Protein AF-A0A660T515-F1 (afdb_monomer)

Foldseek 3Di:
DVVVVVCVVVVHDDDCPDCVNPPDDPVVLCVQCVVFFDDKDFFAQFQQVVQLVVCVVVVWAWDWPADDDCCRRRDGDPRDMDTHGDPVCVVVSVVSCVVVVHDDDDTIDIGNDNDGDDYDGPDDDD

Sequence (126 aa):
SKRDLDALFRGESISDDSRFLEPTLRAEFISKTRPFLRVGMDISDGLYCDTNKLLDINKYGFNILKTISDDIGLSGEEYEMLIGFNSAHLEVIESTAEALNLPLTVFAKVAKNDDRFYCRSHHFEK

Nearest PDB structures (foldseek):
  3mcq-assembly1_A-2  TM=7.880E-01  e=1.778E-04  Methylobacillus flagellatus KT
  3viu-assembly1_A  TM=7.173E-01  e=2.172E-02  Thermus thermophilus HB8
  2v3c-assembly1_A  TM=2.775E-01  e=8.537E+00  Methanocaldococcus jannaschii
  7dvq-assembly1_Y  TM=2.026E-01  e=8.537E+00  Homo sapiens

Solvent-accessible surface area (backbone atoms only — not comparable to full-atom values): 7628 Å² total; per-residue (Å²): 63,52,71,54,54,56,33,50,76,71,71,45,89,68,64,81,82,33,53,88,75,51,66,71,76,65,56,69,58,50,67,73,42,49,93,58,48,77,47,73,47,72,26,53,58,3,52,25,44,53,49,41,52,57,24,60,78,68,73,32,15,52,44,82,71,42,91,69,55,64,78,60,30,59,37,22,47,66,60,45,79,48,72,40,62,58,78,92,45,46,68,62,52,52,54,51,29,56,77,67,74,44,95,80,82,84,36,64,43,84,35,98,47,83,53,71,60,86,58,72,84,74,69,78,83,127

Secondary structure (DSSP, 8-state):
-HHHHHHHHTTPPPPTT-TTTS----HHHHHHHGGGEEEEEE-SS-HHHHHHHHHHHHT-EEEESSPPPHHHHT-----PEEEEE-GGGHHHHHHHHHHTT------EEEESS---------SPP-

Structure (mmCIF, N/CA/C/O backbone):
data_AF-A0A660T515-F1
#
_entry.id   AF-A0A660T515-F1
#
loop_
_atom_site.group_PDB
_atom_site.id
_atom_site.type_symbol
_atom_site.label_atom_id
_atom_site.label_alt_id
_atom_site.label_comp_id
_atom_site.label_asym_id
_atom_site.label_entity_id
_atom_site.label_seq_id
_atom_site.pdbx_PDB_ins_code
_atom_site.Cartn_x
_atom_site.Cartn_y
_atom_site.Cartn_z
_atom_site.occupancy
_atom_site.B_iso_or_equiv
_atom_site.auth_seq_id
_atom_site.auth_comp_id
_atom_site.auth_asym_id
_atom_site.auth_atom_id
_atom_site.pdbx_PDB_model_num
ATOM 1 N N . SER A 1 1 ? -4.564 4.406 13.852 1.00 68.25 1 SER A N 1
ATOM 2 C CA . SER A 1 1 ? -3.344 5.110 13.404 1.00 68.25 1 SER A CA 1
ATOM 3 C C . SER A 1 1 ? -2.506 5.501 14.601 1.00 68.25 1 SER A C 1
ATOM 5 O O . SER A 1 1 ? -3.072 5.714 15.669 1.00 68.25 1 SER A O 1
ATOM 7 N N . LYS A 1 2 ? -1.204 5.724 14.401 1.00 73.12 2 LYS A N 1
ATOM 8 C CA . LYS A 1 2 ? -0.240 6.143 15.438 1.00 73.12 2 LYS A CA 1
ATOM 9 C C . LYS A 1 2 ? -0.749 7.195 16.434 1.00 73.12 2 LYS A C 1
ATOM 11 O O . LYS A 1 2 ? -0.518 7.089 17.629 1.00 73.12 2 LYS A O 1
ATOM 16 N N . ARG A 1 3 ? -1.515 8.183 15.962 1.00 76.88 3 ARG A N 1
ATOM 17 C CA . ARG A 1 3 ? -2.148 9.201 16.820 1.00 76.88 3 ARG A CA 1
ATOM 18 C C . ARG A 1 3 ? -3.043 8.613 17.921 1.00 76.88 3 ARG A C 1
ATOM 20 O O . ARG A 1 3 ? -3.001 9.090 19.052 1.00 76.88 3 ARG A O 1
ATOM 27 N N . ASP A 1 4 ? -3.864 7.625 17.580 1.00 75.88 4 ASP A N 1
ATOM 28 C CA . ASP A 1 4 ? -4.787 6.996 18.524 1.00 75.88 4 ASP A CA 1
ATOM 29 C C . ASP A 1 4 ? -4.019 6.054 19.469 1.00 75.88 4 ASP A C 1
ATOM 31 O O . ASP A 1 4 ? -4.350 5.989 20.649 1.00 75.88 4 ASP A O 1
ATOM 35 N N . LEU A 1 5 ? -2.938 5.408 19.005 1.00 74.50 5 LEU A N 1
ATOM 36 C CA . LEU A 1 5 ? -2.020 4.670 19.884 1.00 74.50 5 LEU A CA 1
ATOM 37 C C . LEU A 1 5 ? -1.371 5.603 20.914 1.00 74.50 5 LEU A C 1
ATOM 39 O O . LEU A 1 5 ? -1.375 5.314 22.109 1.00 74.50 5 LEU A O 1
ATOM 43 N N . ASP A 1 6 ? -0.850 6.746 20.467 1.00 79.62 6 ASP A N 1
ATOM 44 C CA . ASP A 1 6 ? -0.236 7.729 21.357 1.00 79.62 6 ASP A CA 1
ATOM 45 C C . ASP A 1 6 ? -1.257 8.265 22.381 1.00 79.62 6 ASP A C 1
ATOM 47 O O . ASP A 1 6 ? -0.896 8.530 23.527 1.00 79.62 6 ASP A O 1
ATOM 51 N N . ALA A 1 7 ? -2.530 8.416 21.993 1.00 81.06 7 ALA A N 1
ATOM 52 C CA . ALA A 1 7 ? -3.622 8.781 22.901 1.00 81.06 7 ALA A CA 1
ATOM 53 C C . ALA A 1 7 ? -3.894 7.686 23.947 1.00 81.06 7 ALA A C 1
ATOM 55 O O . ALA A 1 7 ? -3.953 7.986 25.141 1.00 81.06 7 ALA A O 1
ATOM 56 N N . LEU A 1 8 ? -3.949 6.415 23.531 1.00 80.62 8 LEU A N 1
ATOM 57 C CA . LEU A 1 8 ? -4.067 5.277 24.447 1.00 80.62 8 LEU A CA 1
ATOM 58 C C . LEU A 1 8 ? -2.907 5.226 25.451 1.00 80.62 8 LEU A C 1
ATOM 60 O O . LEU A 1 8 ? -3.143 5.029 26.643 1.00 80.62 8 LEU A O 1
ATOM 64 N N . PHE A 1 9 ? -1.665 5.468 25.016 1.00 82.19 9 PHE A N 1
ATOM 65 C CA . PHE A 1 9 ? -0.514 5.526 25.927 1.00 82.19 9 PHE A CA 1
ATOM 66 C C . PHE A 1 9 ? -0.594 6.676 26.938 1.00 82.19 9 PHE A C 1
ATOM 68 O O . PHE A 1 9 ? -0.064 6.551 28.043 1.00 82.19 9 PHE A O 1
ATOM 75 N N . ARG A 1 10 ? -1.275 7.777 26.597 1.00 87.31 10 ARG A N 1
ATOM 76 C CA . ARG A 1 10 ? -1.567 8.882 27.526 1.00 87.31 10 ARG A CA 1
ATOM 77 C C . ARG A 1 10 ? -2.769 8.610 28.441 1.00 87.31 10 ARG A C 1
ATOM 79 O O . ARG A 1 10 ? -3.051 9.431 29.310 1.00 87.31 10 ARG A O 1
ATOM 86 N N . GLY A 1 11 ? -3.457 7.476 28.279 1.00 82.50 11 GLY A N 1
ATOM 87 C CA . GLY A 1 11 ? -4.687 7.151 29.008 1.00 82.50 11 GLY A CA 1
ATOM 88 C C . GLY A 1 11 ? -5.903 7.960 28.547 1.00 82.50 11 GLY A C 1
ATOM 89 O O . GLY A 1 11 ? -6.879 8.074 29.286 1.00 82.50 11 GLY A O 1
ATOM 90 N N . GLU A 1 12 ? -5.839 8.552 27.353 1.00 87.31 12 GLU A N 1
ATOM 91 C CA . GLU A 1 12 ? -6.939 9.301 26.749 1.00 87.31 12 GLU A CA 1
ATOM 92 C C . GLU A 1 12 ? -7.951 8.344 26.102 1.00 87.31 12 GLU A C 1
ATOM 94 O O . GLU A 1 1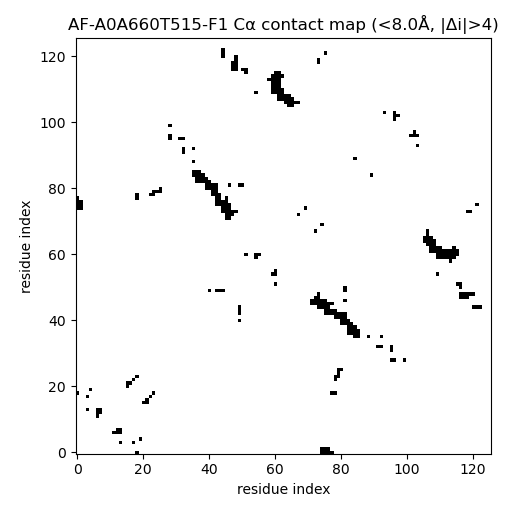2 ? -7.611 7.240 25.670 1.00 87.31 12 GLU A O 1
ATOM 99 N N . SER A 1 13 ? -9.212 8.772 26.007 1.00 81.44 13 SER A N 1
ATOM 100 C CA . SER A 1 13 ? -10.229 8.027 25.266 1.00 81.44 13 SER A CA 1
ATOM 101 C C . SER A 1 13 ? -10.043 8.221 23.764 1.00 81.44 13 SER A C 1
ATOM 103 O O . SER A 1 13 ? -9.947 9.353 23.287 1.00 81.44 13 SER A O 1
ATOM 105 N N . ILE A 1 14 ? -10.059 7.120 23.024 1.00 82.56 14 ILE A N 1
ATOM 106 C CA . ILE A 1 14 ? -10.121 7.117 21.562 1.00 82.56 14 ILE A CA 1
ATOM 107 C C . ILE A 1 14 ? -11.569 6.941 21.109 1.00 82.56 14 ILE A C 1
ATOM 109 O O . ILE A 1 14 ? -12.428 6.551 21.895 1.00 82.56 14 ILE A O 1
ATOM 113 N N . SER A 1 15 ? -11.838 7.264 19.848 1.00 78.44 15 SER A N 1
ATOM 114 C CA . SER A 1 15 ? -13.165 7.068 19.268 1.00 78.44 15 SER A CA 1
ATOM 115 C C . SER A 1 15 ? -13.522 5.581 19.212 1.00 78.44 15 SER A C 1
ATOM 117 O O . SER A 1 15 ? -12.642 4.758 18.959 1.00 78.44 15 SER A O 1
ATOM 119 N N . ASP A 1 16 ? -14.798 5.243 19.411 1.00 74.75 16 ASP A N 1
ATOM 120 C CA . ASP A 1 16 ? -15.280 3.852 19.413 1.00 74.75 16 ASP A CA 1
ATOM 121 C C . ASP A 1 16 ? -15.089 3.162 18.049 1.00 74.75 16 ASP A C 1
ATOM 123 O O . ASP A 1 16 ? -14.907 1.950 17.985 1.00 74.75 16 ASP A O 1
ATOM 127 N N . ASP A 1 17 ? -15.064 3.938 16.960 1.00 68.88 17 ASP A N 1
ATOM 128 C CA . ASP A 1 17 ? -14.774 3.486 15.591 1.00 68.88 17 ASP A CA 1
ATOM 129 C C . ASP A 1 17 ? -13.268 3.424 15.274 1.00 68.88 17 ASP A C 1
ATOM 131 O O . ASP A 1 17 ? -12.865 3.220 14.123 1.00 68.88 17 ASP A O 1
ATOM 135 N N . SER A 1 18 ? -12.404 3.623 16.274 1.00 72.81 18 SER A N 1
ATOM 136 C CA . SER A 1 18 ? -10.965 3.530 16.071 1.00 72.81 18 SER A CA 1
ATOM 137 C C . SER A 1 18 ? -10.577 2.118 15.640 1.00 72.81 18 SER A C 1
ATOM 139 O O . SER A 1 18 ? -11.030 1.114 16.189 1.00 72.81 18 SER A O 1
ATOM 141 N N . ARG A 1 19 ? -9.636 2.036 14.696 1.00 71.75 19 ARG A N 1
ATOM 142 C CA . ARG A 1 19 ? -9.141 0.770 14.122 1.00 71.75 19 ARG A CA 1
ATOM 143 C C . ARG A 1 19 ? -8.483 -0.153 15.157 1.00 71.75 19 ARG A C 1
ATOM 145 O O . ARG A 1 19 ? -8.288 -1.329 14.872 1.00 71.75 19 ARG A O 1
ATOM 152 N N . PHE A 1 20 ? -8.130 0.375 16.334 1.00 70.06 20 PHE A N 1
ATOM 153 C CA . PHE A 1 20 ? -7.638 -0.415 17.469 1.00 70.06 20 PHE A CA 1
ATOM 154 C C . PHE A 1 20 ? -8.744 -1.155 18.220 1.00 70.06 20 PHE A C 1
ATOM 156 O O . PHE A 1 20 ? -8.467 -2.179 18.839 1.00 70.06 20 PHE A O 1
ATOM 163 N N . LEU A 1 21 ? -9.971 -0.634 18.185 1.00 68.69 21 LEU A N 1
ATOM 164 C CA . LEU A 1 21 ? -11.140 -1.261 18.793 1.00 68.69 21 LEU A CA 1
ATOM 165 C C . LEU A 1 21 ? -11.827 -2.189 17.789 1.00 68.69 21 LEU A C 1
ATOM 167 O O . LEU A 1 21 ? -12.145 -3.326 18.134 1.00 68.69 21 LEU A O 1
ATOM 171 N N . GLU A 1 22 ? -11.976 -1.744 16.537 1.00 69.56 22 GLU A N 1
ATOM 172 C CA . GLU A 1 22 ? -12.601 -2.533 15.475 1.00 69.56 22 GLU A CA 1
ATOM 173 C C . GLU A 1 22 ? -11.751 -2.520 14.184 1.00 69.56 22 GL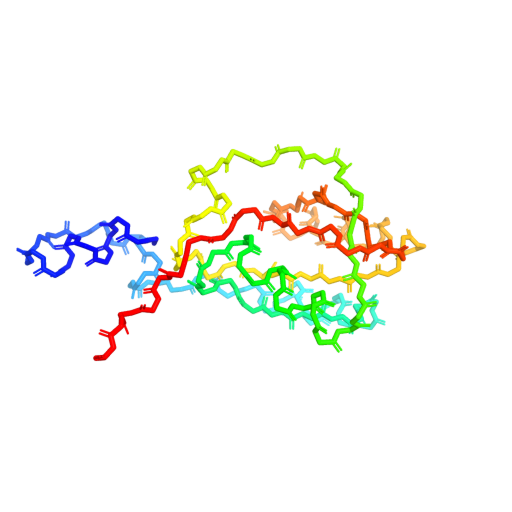U A C 1
ATOM 175 O O . GLU A 1 22 ? -11.874 -1.625 13.339 1.00 69.56 22 GLU A O 1
ATOM 180 N N . PRO A 1 23 ? -10.841 -3.499 13.999 1.00 68.25 23 PRO A N 1
ATOM 181 C CA . PRO A 1 23 ? -10.014 -3.563 12.800 1.00 68.25 23 PRO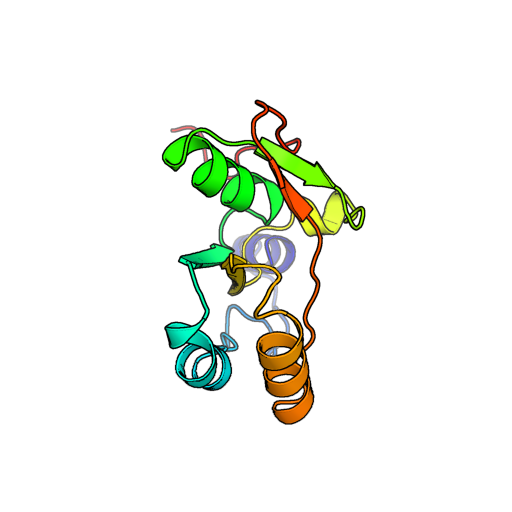 A CA 1
ATOM 182 C C . PRO A 1 23 ? -10.868 -3.900 11.572 1.00 68.25 23 PRO A C 1
ATOM 184 O O . PRO A 1 23 ? -11.543 -4.929 11.512 1.00 68.25 23 PRO A O 1
ATOM 187 N N . THR A 1 24 ? -10.807 -3.054 10.542 1.00 71.88 24 THR A N 1
ATOM 188 C CA . THR A 1 24 ? -11.540 -3.283 9.288 1.00 71.88 24 THR A CA 1
ATOM 189 C C . THR A 1 24 ? -10.775 -4.250 8.384 1.00 71.88 24 THR A C 1
ATOM 191 O O . THR A 1 24 ? -9.866 -3.863 7.653 1.00 71.88 24 THR A O 1
ATOM 194 N N . LEU A 1 25 ? -11.157 -5.528 8.394 1.00 74.19 25 LEU A N 1
ATOM 195 C CA . LEU A 1 25 ? -10.529 -6.548 7.551 1.00 74.19 25 LEU A CA 1
ATOM 196 C C . LEU A 1 25 ? -11.045 -6.482 6.106 1.00 74.19 25 LEU A C 1
ATOM 198 O O . LEU A 1 25 ? -12.225 -6.696 5.836 1.00 74.19 25 LEU A O 1
ATOM 202 N N . ARG A 1 26 ? -10.144 -6.306 5.132 1.00 86.75 26 ARG A N 1
ATOM 203 C CA . ARG A 1 26 ? -10.464 -6.340 3.686 1.00 86.75 26 ARG A CA 1
ATOM 204 C C . ARG A 1 26 ? -10.565 -7.773 3.125 1.00 86.75 26 ARG A C 1
ATOM 206 O O . ARG A 1 26 ? -10.191 -8.033 1.981 1.00 86.75 26 ARG A O 1
ATOM 213 N N . ALA A 1 27 ? -11.047 -8.725 3.927 1.00 88.56 27 ALA A N 1
ATOM 214 C CA . ALA A 1 27 ? -10.959 -10.162 3.646 1.00 88.56 27 ALA A CA 1
ATOM 215 C C . ALA A 1 27 ? -11.675 -10.582 2.351 1.00 88.56 27 ALA A C 1
ATOM 217 O O . ALA A 1 27 ? -11.134 -11.373 1.578 1.00 88.56 27 ALA A O 1
ATOM 218 N N . GLU A 1 28 ? -12.863 -10.033 2.083 1.00 92.75 28 GLU A N 1
ATOM 219 C CA . GLU A 1 28 ? -13.622 -10.355 0.869 1.00 92.75 28 GLU A CA 1
ATOM 220 C C . GLU A 1 28 ? -12.890 -9.898 -0.400 1.00 92.75 28 GLU A C 1
ATOM 222 O O . GLU A 1 28 ? -12.767 -10.662 -1.360 1.00 92.75 28 GLU A O 1
ATOM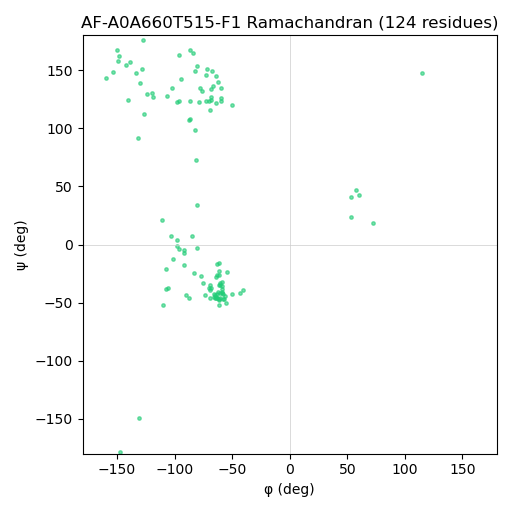 227 N N . PHE A 1 29 ? -12.338 -8.682 -0.378 1.00 94.25 29 PHE A N 1
ATOM 228 C CA . PHE A 1 29 ? -11.543 -8.148 -1.480 1.00 94.25 29 PHE A CA 1
ATOM 229 C C . PHE A 1 29 ? -10.303 -8.999 -1.740 1.00 94.25 29 PHE A C 1
ATOM 231 O O . PHE A 1 29 ? -10.048 -9.383 -2.882 1.00 94.25 29 PHE A O 1
ATOM 238 N N . ILE A 1 30 ? -9.562 -9.356 -0.686 1.00 93.12 30 ILE A N 1
ATOM 239 C CA . ILE A 1 30 ? -8.374 -10.206 -0.814 1.00 93.12 30 ILE A CA 1
ATOM 240 C C . ILE A 1 30 ? -8.753 -11.587 -1.347 1.00 93.12 30 ILE A C 1
ATOM 242 O O . ILE A 1 30 ? -8.089 -12.085 -2.249 1.00 93.12 30 ILE A O 1
ATOM 246 N N . SER A 1 31 ? -9.841 -12.189 -0.863 1.00 94.19 31 SER A N 1
ATOM 247 C CA . SER A 1 31 ? -10.317 -13.488 -1.350 1.00 94.19 31 SER A CA 1
ATOM 248 C C . SER A 1 31 ? -10.610 -13.467 -2.856 1.00 94.19 31 SER A C 1
ATOM 250 O O . SER A 1 31 ? -10.123 -14.327 -3.593 1.00 94.19 31 SER A O 1
ATOM 252 N N . LYS A 1 32 ? -11.332 -12.442 -3.333 1.00 95.75 32 LYS A N 1
ATOM 253 C CA . LYS A 1 32 ? -11.700 -12.283 -4.751 1.00 95.75 32 LYS A CA 1
ATOM 254 C C . LYS A 1 32 ? -10.507 -11.948 -5.648 1.00 95.75 32 LYS A C 1
ATOM 256 O O . LYS A 1 32 ? -10.430 -12.442 -6.770 1.00 95.75 32 LYS A O 1
ATOM 261 N N . THR A 1 33 ? -9.569 -11.131 -5.167 1.00 96.00 33 THR A N 1
ATOM 262 C CA . THR A 1 33 ? -8.440 -10.648 -5.980 1.00 96.00 33 THR A CA 1
ATOM 263 C C . THR A 1 33 ? -7.194 -11.523 -5.902 1.00 96.00 33 THR A C 1
ATOM 265 O O . THR A 1 33 ? -6.356 -11.442 -6.799 1.00 96.00 33 THR A O 1
ATOM 268 N N . ARG A 1 34 ? -7.071 -12.402 -4.897 1.00 95.38 34 ARG A N 1
ATOM 269 C CA . ARG A 1 34 ? -5.902 -13.270 -4.655 1.00 95.38 34 ARG A CA 1
ATOM 270 C C . ARG A 1 34 ? -5.318 -13.936 -5.913 1.00 95.38 34 ARG A C 1
ATOM 272 O O . ARG A 1 34 ? -4.092 -13.940 -6.012 1.00 95.38 34 ARG A O 1
ATOM 279 N N . PRO A 1 35 ? -6.101 -14.467 -6.876 1.00 96.69 35 PRO A N 1
ATOM 280 C CA . PRO A 1 35 ? -5.543 -15.064 -8.096 1.00 96.69 35 PRO A CA 1
ATOM 281 C C . PRO A 1 35 ? -4.729 -14.096 -8.975 1.00 96.69 35 PRO A C 1
ATOM 283 O O . PRO A 1 35 ? -3.893 -14.537 -9.762 1.00 96.69 35 PRO A O 1
ATOM 286 N N . PHE A 1 36 ? -4.964 -12.789 -8.845 1.00 96.75 36 PHE A N 1
ATOM 287 C CA . PHE A 1 36 ? -4.351 -11.729 -9.651 1.00 96.75 36 PHE A CA 1
ATOM 288 C C . PHE A 1 36 ? -3.200 -11.010 -8.933 1.00 96.75 36 PHE A C 1
ATOM 290 O O . PHE A 1 36 ? -2.436 -10.270 -9.563 1.00 96.75 36 PHE A O 1
ATOM 297 N N . LEU A 1 37 ? -3.056 -11.228 -7.623 1.00 95.56 37 LEU A N 1
ATOM 298 C CA . LEU A 1 37 ? -2.011 -10.614 -6.810 1.00 95.56 37 LEU A CA 1
ATOM 299 C C . LEU A 1 37 ? -0.689 -11.386 -6.928 1.00 95.56 37 LEU A C 1
ATOM 301 O O . LEU A 1 37 ? -0.645 -12.599 -7.134 1.00 95.56 37 LEU A O 1
ATOM 305 N N . ARG A 1 38 ? 0.420 -10.659 -6.792 1.00 94.62 38 ARG A N 1
ATOM 306 C CA . ARG A 1 38 ? 1.788 -11.198 -6.735 1.00 94.62 38 ARG A CA 1
ATOM 307 C C . ARG A 1 38 ? 2.373 -11.117 -5.337 1.00 94.62 38 ARG A C 1
ATOM 309 O O . ARG A 1 38 ? 3.079 -12.028 -4.925 1.00 94.62 38 ARG A O 1
ATOM 316 N N . VAL A 1 39 ? 2.078 -10.031 -4.635 1.00 93.19 39 VAL A N 1
ATOM 317 C CA . VAL A 1 39 ? 2.525 -9.772 -3.267 1.00 93.19 39 VAL A CA 1
ATOM 318 C C . VAL A 1 39 ? 1.403 -9.083 -2.500 1.00 93.19 39 VAL A C 1
ATOM 320 O O . VAL A 1 39 ? 0.555 -8.418 -3.101 1.00 93.19 39 VAL A O 1
ATOM 323 N N . GLY A 1 40 ? 1.404 -9.246 -1.184 1.00 91.88 40 GLY A N 1
ATOM 324 C CA . GLY A 1 40 ? 0.480 -8.569 -0.288 1.00 91.88 40 GLY A CA 1
ATOM 325 C C . GLY A 1 40 ? 1.026 -8.553 1.135 1.00 91.88 40 GLY A C 1
ATOM 326 O O . GLY A 1 40 ? 1.669 -9.519 1.542 1.00 91.88 40 GLY A O 1
ATOM 327 N N . MET A 1 41 ? 0.791 -7.461 1.855 1.00 90.38 41 MET A N 1
ATOM 328 C CA . MET A 1 41 ? 1.192 -7.269 3.249 1.00 90.38 41 MET A CA 1
ATOM 329 C C . MET A 1 41 ? 0.242 -6.274 3.922 1.00 90.38 41 MET A C 1
ATOM 331 O O . MET A 1 41 ? -0.293 -5.388 3.254 1.00 90.38 41 MET A O 1
ATOM 335 N N . ASP A 1 42 ? 0.010 -6.421 5.219 1.00 87.88 42 ASP A N 1
ATOM 336 C CA . ASP A 1 42 ? -0.663 -5.405 6.024 1.00 87.88 42 ASP A CA 1
ATOM 337 C C . ASP A 1 42 ? 0.259 -4.198 6.265 1.00 87.88 42 ASP A C 1
ATOM 339 O O . ASP A 1 42 ? 1.478 -4.339 6.354 1.00 87.88 42 ASP A O 1
ATOM 343 N N . ILE A 1 43 ? -0.321 -2.997 6.320 1.00 86.62 43 ILE A N 1
ATOM 344 C CA . ILE A 1 43 ? 0.418 -1.763 6.609 1.00 86.62 43 ILE A CA 1
ATOM 345 C C . ILE A 1 43 ? 0.480 -1.574 8.128 1.00 86.62 43 ILE A C 1
ATOM 347 O O . ILE A 1 43 ? -0.520 -1.203 8.756 1.00 86.62 43 ILE A O 1
ATOM 351 N N . SER A 1 44 ? 1.666 -1.794 8.701 1.00 82.56 44 SER A N 1
ATOM 352 C CA . SER A 1 44 ? 1.931 -1.693 10.141 1.00 82.56 44 SER A CA 1
ATOM 353 C C . SER A 1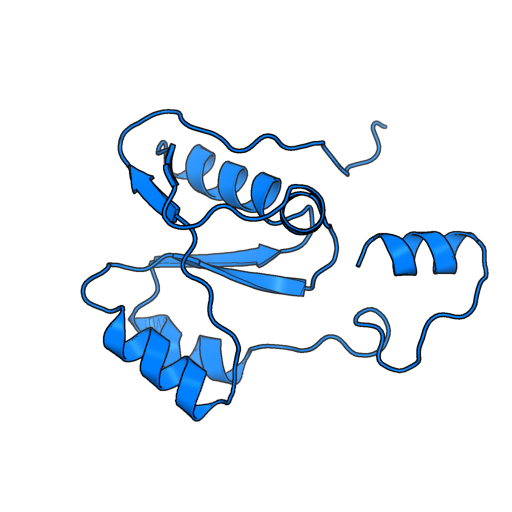 44 ? 2.813 -0.491 10.474 1.00 82.56 44 SER A C 1
ATOM 355 O O . SER A 1 44 ? 2.437 0.346 11.294 1.00 82.56 44 SER A O 1
ATOM 357 N N . ASP A 1 45 ? 3.954 -0.357 9.794 1.00 80.62 45 ASP A N 1
ATOM 358 C CA . ASP A 1 45 ? 4.997 0.628 10.121 1.00 80.62 45 ASP A CA 1
ATOM 359 C C . ASP A 1 45 ? 4.873 1.904 9.281 1.00 80.62 45 ASP A C 1
ATOM 361 O O . ASP A 1 45 ? 5.634 2.859 9.457 1.00 80.62 45 ASP A O 1
ATOM 365 N N . GLY A 1 46 ? 3.916 1.893 8.358 1.00 87.31 46 GLY A N 1
ATOM 366 C CA . GLY A 1 46 ? 3.601 2.956 7.423 1.00 87.31 46 GLY A CA 1
ATOM 367 C C . GLY A 1 46 ? 3.857 2.543 5.985 1.00 87.31 46 GLY A C 1
ATOM 368 O O . GLY A 1 46 ? 4.769 1.767 5.683 1.00 87.31 46 GLY A O 1
ATOM 369 N N . LEU A 1 47 ? 3.039 3.090 5.083 1.00 90.19 47 LEU A N 1
ATOM 370 C CA . LEU A 1 47 ? 3.004 2.721 3.667 1.00 90.19 47 LEU A CA 1
ATOM 371 C C . LEU A 1 47 ? 4.400 2.734 3.028 1.00 90.19 47 LEU A C 1
ATOM 373 O O . LEU A 1 47 ? 4.752 1.819 2.285 1.00 90.19 47 LEU A O 1
ATOM 377 N N . TYR A 1 48 ? 5.210 3.749 3.326 1.00 91.94 48 TYR A N 1
ATOM 378 C CA . TYR A 1 48 ? 6.549 3.910 2.757 1.00 91.94 48 TYR A CA 1
ATOM 379 C C . TYR A 1 48 ? 7.541 2.863 3.254 1.00 91.94 48 TYR A C 1
ATOM 381 O O . TYR A 1 48 ? 8.249 2.252 2.451 1.00 91.94 48 TYR A O 1
ATOM 389 N N . CYS A 1 49 ? 7.567 2.619 4.561 1.00 90.62 49 CYS A N 1
ATOM 390 C CA . CYS A 1 49 ? 8.451 1.631 5.165 1.00 90.62 49 CYS A CA 1
ATOM 391 C C . CYS A 1 49 ? 8.111 0.218 4.681 1.00 90.62 49 CYS A C 1
ATOM 393 O O . CYS A 1 49 ? 8.993 -0.528 4.258 1.00 90.62 49 CYS A O 1
ATOM 395 N N . ASP A 1 50 ? 6.824 -0.118 4.665 1.00 91.69 50 ASP A N 1
ATOM 396 C CA . ASP A 1 50 ? 6.341 -1.432 4.251 1.00 91.69 50 ASP A CA 1
ATOM 397 C C . ASP A 1 50 ? 6.515 -1.671 2.746 1.00 91.69 50 ASP A C 1
ATOM 399 O O . ASP A 1 50 ? 6.904 -2.766 2.327 1.00 91.69 50 ASP A O 1
ATOM 403 N N . THR A 1 51 ? 6.363 -0.627 1.925 1.00 93.12 51 THR A N 1
ATOM 404 C CA . THR A 1 51 ? 6.706 -0.696 0.497 1.00 93.12 51 THR A CA 1
ATOM 405 C C . THR A 1 51 ? 8.198 -0.945 0.295 1.00 93.12 51 THR A C 1
ATOM 407 O O . THR A 1 51 ? 8.564 -1.831 -0.478 1.00 93.12 51 THR A O 1
ATOM 410 N N . ASN A 1 52 ? 9.067 -0.224 1.011 1.00 93.75 52 ASN A N 1
ATOM 411 C CA . ASN A 1 52 ? 10.515 -0.421 0.919 1.00 93.75 52 ASN A CA 1
ATOM 412 C C . ASN A 1 52 ? 10.919 -1.858 1.289 1.00 93.75 52 ASN A C 1
ATOM 414 O O . ASN A 1 52 ? 11.694 -2.462 0.554 1.00 93.75 52 ASN A O 1
ATOM 418 N N . LYS A 1 53 ? 10.327 -2.454 2.337 1.00 92.81 53 LYS A N 1
ATOM 419 C CA . LYS A 1 53 ? 10.571 -3.865 2.699 1.00 92.81 53 LYS A CA 1
ATOM 420 C C . LYS A 1 53 ? 10.257 -4.818 1.544 1.00 92.81 53 LYS A C 1
ATOM 422 O O . LYS A 1 53 ? 11.067 -5.689 1.226 1.00 92.81 53 LYS A O 1
ATOM 427 N N . LEU A 1 54 ? 9.099 -4.652 0.894 1.00 92.88 54 LEU A N 1
ATOM 428 C CA . LEU A 1 54 ? 8.731 -5.477 -0.263 1.00 92.88 54 LEU A CA 1
ATOM 429 C C . LEU A 1 54 ? 9.716 -5.285 -1.424 1.00 92.88 54 LEU A C 1
ATOM 431 O O . LEU A 1 54 ? 10.098 -6.260 -2.073 1.00 92.88 54 LEU A O 1
ATOM 435 N N . LEU A 1 55 ? 10.146 -4.052 -1.680 1.00 94.62 55 LEU A N 1
ATOM 436 C CA . LEU A 1 55 ? 11.112 -3.732 -2.730 1.00 94.62 55 LEU A CA 1
ATO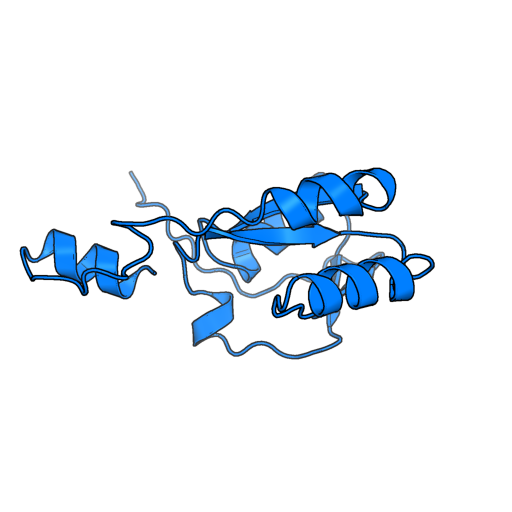M 437 C C . LEU A 1 55 ? 12.495 -4.335 -2.455 1.00 94.62 55 LEU A C 1
ATOM 439 O O . LEU A 1 55 ? 13.090 -4.924 -3.359 1.00 94.62 55 LEU A O 1
ATOM 443 N N . ASP A 1 56 ? 12.969 -4.264 -1.211 1.00 93.25 56 ASP A N 1
ATOM 444 C CA . ASP A 1 56 ? 14.261 -4.800 -0.779 1.00 93.25 56 ASP A CA 1
ATOM 445 C C . ASP A 1 56 ? 14.319 -6.323 -0.910 1.00 93.25 56 ASP A C 1
ATOM 447 O O . ASP A 1 56 ? 15.262 -6.859 -1.496 1.00 93.25 56 ASP A O 1
ATOM 451 N N . ILE A 1 57 ? 13.274 -7.025 -0.454 1.00 93.19 57 ILE A N 1
ATOM 452 C CA . ILE A 1 57 ? 13.172 -8.489 -0.574 1.00 93.19 57 ILE A CA 1
ATOM 453 C C . ILE A 1 57 ? 13.236 -8.921 -2.044 1.00 93.19 57 ILE A C 1
ATOM 455 O O . ILE A 1 57 ? 13.859 -9.932 -2.375 1.00 93.19 57 ILE A O 1
ATOM 459 N N . ASN A 1 58 ? 12.612 -8.148 -2.937 1.00 91.19 58 ASN A N 1
ATOM 460 C CA . ASN A 1 58 ? 12.529 -8.484 -4.355 1.00 91.19 58 ASN A CA 1
ATOM 461 C C . ASN A 1 58 ? 13.673 -7.897 -5.203 1.00 91.19 58 ASN A C 1
ATOM 463 O O . ASN A 1 58 ? 13.789 -8.269 -6.369 1.00 91.19 58 ASN A O 1
ATOM 467 N N . LYS A 1 59 ? 14.538 -7.041 -4.638 1.00 94.44 59 LYS A N 1
ATOM 468 C CA . LYS A 1 59 ? 15.628 -6.330 -5.338 1.00 94.44 59 LYS A CA 1
ATOM 469 C C . LYS A 1 59 ? 15.135 -5.464 -6.504 1.00 94.44 59 LYS A C 1
ATOM 471 O O . LYS A 1 59 ? 15.672 -5.516 -7.610 1.00 94.44 59 LYS A O 1
ATOM 476 N N . TYR A 1 60 ? 14.086 -4.693 -6.243 1.00 96.06 60 TYR A N 1
ATOM 477 C CA . TYR A 1 60 ? 13.547 -3.691 -7.164 1.00 96.06 60 TYR A CA 1
ATOM 478 C C . TYR A 1 60 ? 13.431 -2.339 -6.462 1.00 96.06 60 TYR A C 1
ATOM 480 O O . TYR A 1 60 ? 13.660 -2.233 -5.261 1.00 96.06 60 TYR A O 1
ATOM 488 N N . GLY A 1 61 ? 13.029 -1.319 -7.208 1.00 96.69 61 GLY A N 1
ATOM 489 C CA . GLY A 1 61 ? 12.528 -0.051 -6.701 1.00 96.69 61 GLY A CA 1
ATOM 490 C C . GLY A 1 61 ? 11.224 0.282 -7.416 1.00 96.69 61 GLY A C 1
ATOM 491 O O . GLY A 1 61 ? 10.467 -0.621 -7.799 1.00 96.69 61 GLY A O 1
ATOM 492 N N . PHE A 1 62 ? 10.921 1.562 -7.599 1.00 96.38 62 PHE A N 1
ATOM 493 C CA . PHE A 1 62 ? 9.657 1.979 -8.193 1.00 96.38 62 PHE A CA 1
ATOM 494 C C . PHE A 1 62 ? 9.766 3.269 -9.004 1.00 96.38 62 PHE A C 1
ATOM 496 O O . PHE A 1 62 ? 10.692 4.053 -8.847 1.00 96.38 62 PHE A O 1
ATOM 503 N N . ASN A 1 63 ? 8.759 3.489 -9.846 1.00 96.56 63 ASN A N 1
ATOM 504 C CA . ASN A 1 63 ? 8.410 4.782 -10.414 1.00 96.56 63 ASN A CA 1
ATOM 505 C C . ASN A 1 63 ? 7.129 5.263 -9.734 1.00 96.56 63 ASN A C 1
ATOM 507 O O . ASN A 1 63 ? 6.136 4.526 -9.687 1.00 96.56 63 ASN A O 1
ATOM 511 N N . ILE A 1 64 ? 7.139 6.488 -9.213 1.00 95.00 64 ILE A N 1
ATOM 512 C CA . ILE A 1 64 ? 5.954 7.073 -8.588 1.00 95.00 64 ILE A CA 1
ATOM 513 C C . ILE A 1 64 ? 4.884 7.350 -9.654 1.00 95.00 64 ILE A C 1
ATOM 515 O O . ILE A 1 64 ? 5.179 7.877 -10.726 1.00 95.00 64 ILE A O 1
ATOM 519 N N . LEU A 1 65 ? 3.641 6.965 -9.369 1.00 94.50 65 LEU A N 1
ATOM 520 C CA . LEU A 1 65 ? 2.472 7.271 -10.203 1.00 94.50 65 LEU A CA 1
ATOM 521 C C . LEU A 1 65 ? 1.613 8.357 -9.559 1.00 94.50 65 LEU A C 1
ATOM 523 O O . LEU A 1 65 ? 1.077 9.221 -10.248 1.00 94.50 65 LEU A O 1
ATOM 527 N N . LYS A 1 66 ? 1.499 8.316 -8.229 1.00 92.94 66 LYS A N 1
ATOM 528 C CA . LYS A 1 66 ? 0.757 9.286 -7.433 1.00 92.94 66 LYS A CA 1
ATOM 529 C C . LYS A 1 66 ? 1.531 9.583 -6.161 1.00 92.94 66 LYS A C 1
ATOM 531 O O . LYS A 1 66 ? 1.832 8.673 -5.393 1.00 92.94 66 LYS A O 1
ATOM 536 N N . THR A 1 67 ? 1.823 10.857 -5.936 1.00 89.62 67 THR A N 1
ATOM 537 C CA . THR A 1 67 ? 2.455 11.306 -4.697 1.00 89.62 67 THR A CA 1
ATOM 538 C C . THR A 1 67 ? 1.463 11.178 -3.548 1.00 89.62 67 THR A C 1
ATOM 540 O O . THR A 1 67 ? 0.363 11.730 -3.603 1.00 89.62 67 THR A O 1
ATOM 543 N N . ILE A 1 68 ? 1.860 10.442 -2.516 1.00 89.25 68 ILE A N 1
ATOM 544 C CA . ILE A 1 68 ? 1.164 10.377 -1.233 1.00 89.25 68 ILE A CA 1
ATOM 545 C C . ILE A 1 68 ? 1.828 11.411 -0.314 1.00 89.25 68 ILE A C 1
ATOM 547 O O . ILE A 1 68 ? 3.031 11.645 -0.418 1.00 89.25 68 ILE A O 1
ATOM 551 N N . SER A 1 69 ? 1.064 12.107 0.528 1.00 88.19 69 SER A N 1
ATOM 552 C CA . SER A 1 69 ? 1.672 13.039 1.484 1.00 88.19 69 SER A CA 1
ATOM 553 C C . SER A 1 69 ? 2.471 12.267 2.530 1.00 88.19 69 SER A C 1
ATOM 555 O O . SER A 1 69 ? 2.098 11.152 2.895 1.00 88.19 69 SER A O 1
ATOM 557 N N . ASP A 1 70 ? 3.541 12.865 3.049 1.00 85.06 70 ASP A N 1
ATOM 558 C CA . ASP A 1 70 ? 4.369 12.230 4.081 1.00 85.06 70 ASP A CA 1
ATOM 559 C C . ASP A 1 70 ? 3.562 11.893 5.341 1.00 85.06 70 ASP A C 1
ATOM 561 O O . ASP A 1 70 ? 3.808 10.859 5.955 1.00 85.06 70 ASP A O 1
ATOM 565 N N . ASP A 1 71 ? 2.546 12.696 5.676 1.00 82.56 71 ASP A N 1
ATOM 566 C CA . ASP A 1 71 ? 1.644 12.429 6.803 1.00 82.56 71 ASP A CA 1
ATOM 567 C C . ASP A 1 71 ? 0.915 11.086 6.672 1.00 82.56 71 ASP A C 1
ATOM 569 O O . ASP A 1 71 ? 0.702 10.415 7.674 1.00 82.56 71 ASP A O 1
ATOM 573 N N . ILE A 1 72 ? 0.552 10.685 5.448 1.00 82.88 72 ILE A N 1
ATOM 574 C CA . ILE A 1 72 ? -0.099 9.398 5.164 1.00 82.88 72 ILE A CA 1
ATOM 575 C C . ILE A 1 72 ? 0.965 8.317 4.945 1.00 82.88 72 ILE A C 1
ATOM 577 O O . ILE A 1 72 ? 0.886 7.233 5.510 1.00 82.88 72 ILE A O 1
ATOM 581 N N . GLY A 1 73 ? 2.001 8.614 4.157 1.00 82.25 73 GLY A N 1
ATOM 582 C CA . GLY A 1 73 ? 3.060 7.663 3.816 1.00 82.25 73 GLY A CA 1
ATOM 583 C C . GLY A 1 73 ? 3.844 7.146 5.027 1.00 82.25 73 GLY A C 1
ATOM 584 O O . GLY A 1 73 ? 4.257 5.984 5.047 1.00 82.25 73 GLY A O 1
ATOM 585 N N . LEU A 1 74 ? 4.018 7.997 6.043 1.00 83.88 74 LEU A N 1
ATOM 586 C CA . LEU A 1 74 ? 4.680 7.689 7.312 1.00 83.88 74 LEU A CA 1
ATOM 587 C C . LEU A 1 74 ? 3.689 7.343 8.439 1.00 83.88 74 LEU A C 1
ATOM 589 O O . LEU A 1 74 ? 4.124 7.066 9.554 1.00 83.88 74 LEU A O 1
ATOM 593 N N . SER A 1 75 ? 2.375 7.373 8.198 1.00 78.19 75 SER A N 1
ATOM 594 C CA . SER A 1 75 ? 1.373 6.984 9.198 1.00 78.19 75 SER A CA 1
ATOM 595 C C . SER A 1 75 ? 1.440 5.477 9.435 1.00 78.19 75 SER A C 1
ATOM 597 O O . SER A 1 75 ? 1.188 4.695 8.525 1.00 78.19 75 SER A O 1
ATOM 599 N N . GLY A 1 76 ? 1.804 5.065 10.649 1.00 68.62 76 GLY A N 1
ATOM 600 C CA . GLY A 1 76 ? 1.733 3.669 11.083 1.00 68.62 76 GLY A CA 1
ATOM 601 C C . GLY A 1 76 ? 0.339 3.281 11.586 1.00 68.62 76 GLY A C 1
ATOM 602 O O . GLY A 1 76 ? -0.487 4.138 11.927 1.00 68.62 76 GLY A O 1
ATOM 603 N N . GLU A 1 77 ? 0.109 1.971 11.693 1.00 63.41 77 GLU A N 1
ATOM 604 C CA . GLU A 1 77 ? -1.098 1.372 12.284 1.00 63.41 77 GLU A CA 1
ATOM 605 C C . GLU A 1 77 ? -2.381 1.778 11.552 1.00 63.41 77 GLU A C 1
ATOM 607 O O . GLU A 1 77 ? -3.410 2.140 12.144 1.00 63.41 77 GLU A O 1
ATOM 612 N N . GLU A 1 78 ? -2.288 1.776 10.224 1.00 65.31 78 GLU A N 1
ATOM 613 C CA . GLU A 1 78 ? -3.429 2.011 9.351 1.00 65.31 78 GLU A CA 1
ATOM 614 C C . GLU A 1 78 ? -4.244 0.731 9.133 1.00 65.31 78 GLU A C 1
ATOM 616 O O . GLU A 1 78 ? -5.446 0.842 8.891 1.00 65.31 78 GLU A O 1
ATOM 621 N N . TYR A 1 79 ? -3.626 -0.453 9.282 1.00 65.31 79 TYR A N 1
ATOM 622 C CA . TYR A 1 79 ? -4.240 -1.782 9.109 1.00 65.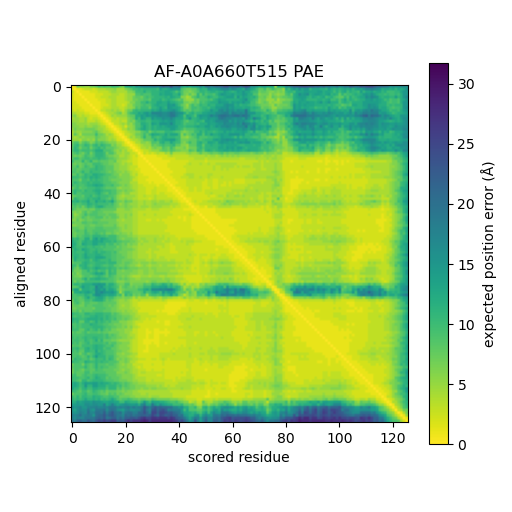31 79 TYR A CA 1
ATOM 623 C C . TYR A 1 79 ? -4.957 -1.967 7.758 1.00 65.31 79 TYR A C 1
ATOM 625 O O . TYR A 1 79 ? -5.844 -2.806 7.611 1.00 65.31 79 TYR A O 1
ATOM 633 N N . GLU A 1 80 ? -4.559 -1.183 6.756 1.00 81.75 80 GLU A N 1
ATOM 634 C CA . GLU A 1 80 ? -4.962 -1.362 5.364 1.00 81.75 80 GLU A CA 1
ATOM 635 C C . GLU A 1 80 ? -4.024 -2.356 4.662 1.00 81.75 80 GLU A C 1
ATOM 637 O O . GLU A 1 80 ? -2.961 -2.717 5.172 1.00 81.75 80 GLU A O 1
ATOM 642 N N . MET A 1 81 ? -4.417 -2.809 3.471 1.00 88.81 81 MET A N 1
ATOM 643 C CA . MET A 1 81 ? -3.662 -3.803 2.705 1.00 88.81 81 MET A CA 1
ATOM 644 C C . MET A 1 81 ? -2.791 -3.144 1.633 1.00 88.81 81 MET A C 1
ATOM 646 O O . MET A 1 81 ? -3.301 -2.503 0.713 1.00 88.81 81 MET A O 1
ATOM 650 N N . LEU A 1 82 ? -1.482 -3.386 1.684 1.00 92.75 82 LEU A N 1
ATOM 651 C CA . LEU A 1 82 ? -0.560 -3.125 0.583 1.00 92.75 82 LEU A CA 1
ATOM 652 C C . LEU A 1 82 ? -0.537 -4.340 -0.346 1.00 92.75 82 LEU A C 1
ATOM 654 O O . LEU A 1 82 ? -0.230 -5.450 0.083 1.00 92.75 82 LEU A O 1
ATOM 658 N N . ILE A 1 83 ? -0.835 -4.142 -1.629 1.00 94.94 83 ILE A N 1
ATOM 659 C CA . ILE A 1 83 ? -0.857 -5.212 -2.634 1.00 94.94 83 ILE A CA 1
ATOM 660 C C . ILE A 1 83 ? -0.022 -4.850 -3.860 1.00 94.94 83 ILE A C 1
ATOM 662 O O . ILE A 1 83 ? 0.101 -3.686 -4.232 1.00 94.94 83 ILE A O 1
ATOM 666 N N . GLY A 1 84 ? 0.521 -5.869 -4.525 1.00 95.56 84 GLY A N 1
ATOM 667 C CA . GLY A 1 84 ? 1.205 -5.728 -5.808 1.00 95.56 84 GLY A CA 1
ATOM 668 C C . GLY A 1 84 ? 0.682 -6.737 -6.821 1.00 95.56 84 GLY A C 1
ATOM 669 O O . GLY A 1 84 ? 0.449 -7.901 -6.492 1.00 95.56 84 GLY A O 1
ATOM 670 N N . PHE A 1 85 ? 0.503 -6.298 -8.063 1.00 96.62 85 PHE A N 1
ATOM 671 C CA . PHE A 1 85 ? -0.104 -7.081 -9.139 1.00 96.62 85 PHE A CA 1
ATOM 672 C C . PHE A 1 85 ? 0.466 -6.684 -10.508 1.00 96.62 85 PHE A C 1
ATOM 674 O O . PHE A 1 85 ? 1.161 -5.678 -10.649 1.00 96.62 85 PHE A O 1
ATOM 681 N N . ASN A 1 86 ? 0.198 -7.497 -11.533 1.00 96.38 86 ASN A N 1
ATOM 682 C CA . ASN A 1 86 ? 0.561 -7.161 -12.912 1.00 96.38 86 ASN A CA 1
ATOM 683 C C . ASN A 1 86 ? -0.442 -6.148 -13.483 1.00 96.38 86 ASN A C 1
ATOM 685 O O . ASN A 1 86 ? -1.642 -6.371 -13.364 1.00 96.38 86 ASN A O 1
ATOM 689 N N . SER A 1 87 ? 0.021 -5.095 -14.165 1.00 95.12 87 SER A N 1
ATOM 690 C CA . SER A 1 87 ? -0.844 -4.063 -14.763 1.00 95.12 87 SER A CA 1
ATOM 691 C C . SER A 1 87 ? -1.926 -4.606 -15.705 1.00 95.12 87 SER A C 1
ATOM 693 O O . SER A 1 87 ? -2.950 -3.958 -15.873 1.00 95.12 87 SER A O 1
ATOM 695 N N . ALA A 1 88 ? -1.743 -5.797 -16.284 1.00 97.19 88 ALA A N 1
ATOM 696 C CA . ALA A 1 88 ? -2.773 -6.477 -17.074 1.00 97.19 88 ALA A CA 1
ATOM 697 C C . ALA A 1 88 ? -4.034 -6.865 -16.268 1.00 97.19 88 ALA A C 1
ATOM 699 O O . ALA A 1 88 ? -5.062 -7.169 -16.860 1.00 97.19 88 ALA A O 1
ATOM 700 N N . HIS A 1 89 ? -3.963 -6.875 -14.933 1.00 97.31 89 HIS A N 1
ATOM 701 C CA . HIS A 1 89 ? -5.081 -7.189 -14.037 1.00 97.31 89 HIS A CA 1
ATOM 702 C C . HIS A 1 89 ? -5.697 -5.951 -13.375 1.00 97.31 89 HIS A C 1
ATOM 704 O O . HIS A 1 89 ? -6.537 -6.103 -12.491 1.00 97.31 89 HIS A O 1
ATOM 710 N N . LEU A 1 90 ? -5.288 -4.742 -13.779 1.00 96.19 90 LEU A N 1
ATOM 711 C CA . LEU A 1 90 ? -5.746 -3.494 -13.166 1.00 96.19 90 LEU A CA 1
ATOM 712 C C . LEU A 1 90 ? -7.276 -3.374 -13.182 1.00 96.19 90 LEU A C 1
ATOM 714 O O . LEU A 1 90 ? -7.873 -3.200 -12.127 1.00 96.19 90 LEU A O 1
ATOM 718 N N . GLU A 1 91 ? -7.899 -3.587 -14.341 1.00 97.00 91 GLU A N 1
ATOM 719 C CA . GLU A 1 91 ? -9.355 -3.486 -14.522 1.00 97.00 91 GLU A CA 1
ATOM 720 C C . GLU A 1 91 ? -10.137 -4.440 -13.600 1.00 97.00 91 GLU A C 1
ATOM 722 O O . GLU A 1 91 ? -11.144 -4.068 -12.998 1.00 97.00 91 GLU A O 1
ATOM 727 N N . VAL A 1 92 ? -9.654 -5.674 -13.428 1.00 97.00 92 VAL A N 1
ATOM 728 C CA . VAL A 1 92 ? -10.298 -6.667 -12.550 1.00 97.00 92 VAL A CA 1
ATOM 729 C C . VAL A 1 92 ? -10.178 -6.264 -11.079 1.00 97.00 92 VAL A C 1
ATOM 731 O O . VAL A 1 92 ? -11.100 -6.474 -10.291 1.00 97.00 92 VAL A O 1
ATOM 734 N N . ILE A 1 93 ? -9.046 -5.681 -10.689 1.00 96.50 93 ILE A N 1
ATOM 735 C CA . ILE A 1 93 ? -8.805 -5.258 -9.308 1.00 96.50 93 ILE A CA 1
ATOM 736 C C . ILE A 1 93 ? -9.623 -4.004 -8.980 1.00 96.50 93 ILE A C 1
ATOM 738 O O . ILE A 1 93 ? -10.256 -3.966 -7.926 1.00 96.50 93 ILE A O 1
ATOM 742 N N . GLU A 1 94 ? -9.663 -3.025 -9.886 1.00 96.25 94 GLU A N 1
ATOM 743 C CA . GLU A 1 94 ? -10.471 -1.806 -9.751 1.00 96.25 94 GLU A CA 1
ATOM 744 C C . GLU A 1 94 ? -11.964 -2.138 -9.674 1.00 96.25 94 GLU A C 1
ATOM 746 O O . GLU A 1 94 ? -12.611 -1.787 -8.691 1.00 96.25 94 GLU A O 1
ATOM 751 N N . SER A 1 95 ? -12.489 -2.924 -10.619 1.00 97.25 95 SER A N 1
ATOM 752 C CA . SER A 1 95 ? -13.903 -3.334 -10.603 1.00 97.25 95 SER A CA 1
ATOM 753 C C . SER A 1 95 ? -14.286 -4.132 -9.351 1.00 97.25 95 SER A C 1
ATOM 755 O O . SER A 1 95 ? -15.389 -3.977 -8.826 1.00 97.25 95 SER A O 1
ATOM 757 N N . THR A 1 96 ? -13.377 -4.958 -8.816 1.00 96.31 96 THR A N 1
ATOM 758 C CA . THR A 1 96 ? -13.621 -5.675 -7.553 1.00 96.31 96 THR A CA 1
ATOM 759 C C . THR A 1 96 ? -13.653 -4.721 -6.357 1.00 96.31 96 THR A C 1
ATOM 761 O O . THR A 1 96 ? -14.475 -4.909 -5.460 1.00 96.31 96 THR A O 1
ATOM 764 N N . ALA A 1 97 ? -12.782 -3.706 -6.324 1.00 95.25 97 ALA A N 1
ATOM 765 C CA . ALA A 1 97 ? -12.793 -2.686 -5.277 1.00 95.25 97 ALA A CA 1
ATOM 766 C C . ALA A 1 97 ? -14.081 -1.851 -5.329 1.00 95.25 97 ALA A C 1
ATOM 768 O O . ALA A 1 97 ? -14.739 -1.686 -4.304 1.00 95.25 97 ALA A O 1
ATOM 769 N N . GLU A 1 98 ? -14.489 -1.409 -6.522 1.00 96.12 98 GLU A N 1
ATOM 770 C CA . GLU A 1 98 ? -15.726 -0.652 -6.745 1.00 96.12 98 GLU A CA 1
ATOM 771 C C . GLU A 1 98 ? -16.969 -1.442 -6.326 1.00 96.12 98 GLU A C 1
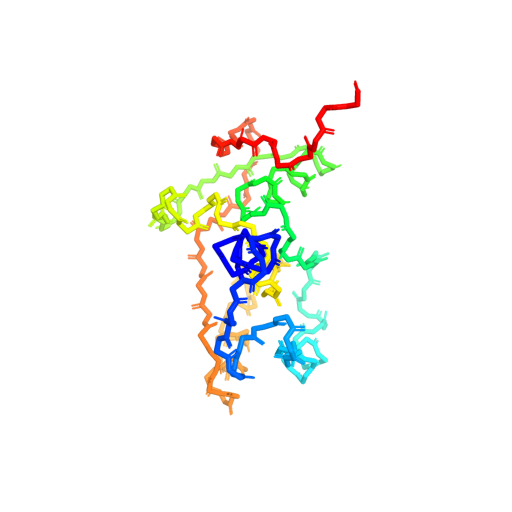ATOM 773 O O . GLU A 1 98 ? -17.811 -0.925 -5.593 1.00 96.12 98 GLU A O 1
ATOM 778 N N . ALA A 1 99 ? -17.061 -2.720 -6.710 1.00 96.19 99 ALA A N 1
ATOM 779 C CA . ALA A 1 99 ? -18.181 -3.587 -6.338 1.00 96.19 99 ALA A CA 1
ATOM 780 C C . ALA A 1 99 ? -18.310 -3.796 -4.818 1.00 96.19 99 ALA A C 1
ATOM 782 O O . ALA A 1 99 ? -19.401 -4.078 -4.324 1.00 96.19 99 ALA A O 1
ATOM 783 N N . LEU A 1 100 ? -17.204 -3.667 -4.081 1.00 94.00 100 LEU A N 1
ATOM 784 C CA . LEU A 1 100 ? -17.157 -3.753 -2.620 1.00 94.00 100 LEU A CA 1
ATOM 785 C C . LEU A 1 100 ? -17.169 -2.376 -1.940 1.00 94.00 100 LEU A C 1
ATOM 787 O O . LEU A 1 100 ? -17.058 -2.300 -0.718 1.00 94.00 100 LEU A O 1
ATOM 791 N N . ASN A 1 101 ? -17.306 -1.299 -2.720 1.00 92.75 101 ASN A N 1
ATOM 792 C CA . ASN A 1 101 ? -17.270 0.086 -2.264 1.00 92.75 101 ASN A CA 1
ATOM 793 C C . ASN A 1 101 ? -16.002 0.414 -1.447 1.00 92.75 101 ASN A C 1
ATOM 795 O O . ASN A 1 101 ? -16.053 1.075 -0.407 1.00 92.75 101 ASN A O 1
ATOM 799 N N . LEU A 1 102 ? -14.857 -0.105 -1.902 1.00 91.06 102 LEU A N 1
ATOM 800 C CA . LEU A 1 102 ? -13.559 0.048 -1.256 1.00 91.06 102 LEU A CA 1
ATOM 801 C C . LEU A 1 102 ? -12.703 1.094 -1.977 1.00 91.06 102 LEU A C 1
ATOM 803 O O . LEU A 1 102 ? -12.576 1.039 -3.202 1.00 91.06 102 LEU A O 1
ATOM 807 N N . PRO A 1 103 ? -12.041 2.004 -1.241 1.00 90.94 103 PRO A N 1
ATOM 808 C CA . PRO A 1 103 ? -11.054 2.884 -1.840 1.00 90.94 103 PRO A CA 1
ATOM 809 C C . PRO A 1 103 ? -9.826 2.072 -2.269 1.00 90.94 103 PRO A C 1
ATOM 811 O O . PRO A 1 103 ? -9.217 1.367 -1.466 1.00 90.94 103 PRO A O 1
ATOM 814 N N . LEU A 1 104 ? -9.430 2.211 -3.532 1.00 93.00 104 LEU A N 1
ATOM 815 C CA . LEU A 1 104 ? -8.195 1.645 -4.068 1.00 93.00 104 LEU A CA 1
ATOM 816 C C . LEU A 1 104 ? -7.314 2.778 -4.591 1.00 93.00 104 LEU A C 1
ATOM 818 O O . LEU A 1 104 ? -7.767 3.637 -5.343 1.00 93.00 104 LEU A O 1
ATOM 822 N N . THR A 1 105 ? -6.040 2.790 -4.198 1.00 94.19 105 THR A N 1
ATOM 823 C CA . THR A 1 105 ? -5.068 3.770 -4.696 1.00 94.19 105 THR A CA 1
ATOM 824 C C . THR A 1 105 ? -3.842 3.065 -5.251 1.00 94.19 105 THR A C 1
ATOM 826 O O . THR A 1 105 ? -3.044 2.497 -4.510 1.00 94.19 105 THR A O 1
ATOM 829 N N . VAL A 1 106 ? -3.656 3.157 -6.567 1.00 95.31 106 VAL A N 1
ATOM 830 C CA . VAL A 1 106 ? -2.420 2.736 -7.232 1.00 95.31 106 VAL A CA 1
ATOM 831 C C . VAL A 1 106 ? -1.442 3.910 -7.210 1.00 95.31 106 VAL A C 1
ATOM 833 O O . VAL A 1 106 ? -1.645 4.908 -7.899 1.00 95.31 106 VAL A O 1
ATOM 836 N N . PHE A 1 107 ? -0.397 3.819 -6.387 1.00 94.88 107 PHE A N 1
ATOM 837 C CA . PHE A 1 107 ? 0.513 4.944 -6.135 1.00 94.88 107 PHE A CA 1
ATOM 838 C C . PHE A 1 107 ? 1.895 4.797 -6.780 1.00 94.88 107 PHE A C 1
ATOM 840 O O . PHE A 1 107 ? 2.566 5.801 -7.016 1.00 94.88 107 PHE A O 1
ATOM 847 N N . ALA A 1 108 ? 2.321 3.579 -7.117 1.00 95.81 108 ALA A N 1
ATOM 848 C CA . ALA A 1 108 ? 3.646 3.319 -7.669 1.00 95.81 108 ALA A CA 1
ATOM 849 C C . ALA A 1 108 ? 3.651 2.117 -8.622 1.00 95.81 108 ALA A C 1
ATOM 851 O O . ALA A 1 108 ? 2.796 1.233 -8.550 1.00 95.81 108 ALA A O 1
ATOM 852 N N . LYS A 1 109 ? 4.651 2.076 -9.506 1.00 96.75 109 LYS A N 1
ATOM 853 C CA . LYS A 1 109 ? 4.935 0.950 -10.400 1.00 96.75 109 LYS A CA 1
ATOM 854 C C . LYS A 1 109 ? 6.325 0.403 -10.112 1.00 96.75 109 LYS A C 1
ATOM 856 O O . LYS A 1 109 ? 7.288 1.156 -10.176 1.00 96.75 109 LYS A O 1
ATOM 861 N N . VAL A 1 110 ? 6.442 -0.901 -9.872 1.00 96.19 110 VAL A N 1
ATOM 862 C CA . VAL A 1 110 ? 7.740 -1.559 -9.647 1.00 96.19 110 VAL A CA 1
ATOM 863 C C . VAL A 1 110 ? 8.656 -1.382 -10.867 1.00 96.19 110 VAL A C 1
ATOM 865 O O . VAL A 1 110 ? 8.224 -1.570 -12.009 1.00 96.19 110 VAL A O 1
ATOM 868 N N . ALA A 1 111 ? 9.918 -1.028 -10.624 1.00 95.94 111 ALA A N 1
ATOM 869 C CA . ALA A 1 111 ? 10.925 -0.741 -11.642 1.00 95.94 111 ALA A CA 1
ATOM 870 C C . ALA A 1 111 ? 12.293 -1.335 -11.264 1.00 95.94 111 ALA A C 1
ATOM 872 O O . ALA A 1 111 ? 12.576 -1.601 -10.098 1.00 95.94 111 ALA A O 1
ATOM 873 N N . LYS A 1 112 ? 13.151 -1.567 -12.267 1.00 95.69 112 LYS A N 1
ATOM 874 C CA . LYS A 1 112 ? 14.540 -2.020 -12.068 1.00 95.69 112 LYS A CA 1
ATOM 875 C C . LYS A 1 112 ? 15.445 -0.829 -11.737 1.00 95.69 112 LYS A C 1
ATOM 877 O O . LYS A 1 112 ? 16.201 -0.373 -12.589 1.00 95.69 112 LYS A O 1
ATOM 882 N N . ASN A 1 113 ? 15.306 -0.319 -10.526 1.00 95.69 113 ASN A N 1
ATOM 883 C CA . ASN A 1 113 ? 16.125 0.729 -9.925 1.00 95.69 113 ASN A CA 1
ATOM 884 C C . ASN A 1 113 ? 16.217 0.472 -8.410 1.00 95.69 113 ASN A C 1
ATOM 886 O O . ASN A 1 113 ? 15.656 -0.504 -7.914 1.00 95.69 113 ASN A O 1
ATOM 890 N N . ASP A 1 114 ? 16.902 1.355 -7.692 1.00 94.62 114 ASP A N 1
ATOM 891 C CA . ASP A 1 114 ? 17.075 1.268 -6.238 1.00 94.62 114 ASP A CA 1
ATOM 892 C C . ASP A 1 114 ? 16.302 2.378 -5.505 1.00 94.62 114 ASP A C 1
ATOM 894 O O . ASP A 1 114 ? 16.602 2.712 -4.362 1.00 94.62 114 ASP A O 1
ATOM 898 N N . ASP A 1 115 ? 15.288 2.958 -6.158 1.00 95.62 115 ASP A N 1
ATOM 899 C CA . ASP A 1 115 ? 14.513 4.069 -5.603 1.00 95.62 115 ASP A CA 1
ATOM 900 C C . ASP A 1 115 ? 13.710 3.617 -4.378 1.00 95.62 115 ASP A C 1
ATOM 902 O O . ASP A 1 115 ? 13.098 2.540 -4.364 1.00 95.62 115 ASP A O 1
ATOM 906 N N . ARG A 1 116 ? 13.719 4.445 -3.330 1.00 94.12 116 ARG A N 1
ATOM 907 C CA . ARG A 1 116 ? 13.076 4.180 -2.038 1.00 94.12 116 ARG A CA 1
ATOM 908 C C . ARG A 1 116 ? 12.293 5.392 -1.571 1.00 94.12 116 ARG A C 1
ATOM 910 O O . ARG A 1 116 ? 12.686 6.533 -1.808 1.00 94.12 116 ARG A O 1
ATOM 917 N N . PHE A 1 117 ? 11.203 5.135 -0.859 1.00 92.00 117 PHE A N 1
ATOM 918 C CA . PHE A 1 117 ? 10.539 6.189 -0.110 1.00 92.00 117 PHE A CA 1
ATOM 919 C C . PHE A 1 117 ? 11.375 6.575 1.105 1.00 92.00 117 PHE A C 1
ATOM 921 O O . PHE A 1 117 ? 12.070 5.738 1.689 1.00 92.00 117 PHE A O 1
ATOM 928 N N . TYR A 1 118 ? 11.260 7.831 1.528 1.00 87.88 118 TYR A N 1
ATOM 929 C CA . TYR A 1 118 ? 11.739 8.225 2.842 1.00 87.88 118 TYR A CA 1
ATOM 930 C C . TYR A 1 118 ? 10.927 7.478 3.906 1.00 87.88 118 TYR A C 1
ATOM 932 O O . TYR A 1 118 ? 9.705 7.572 3.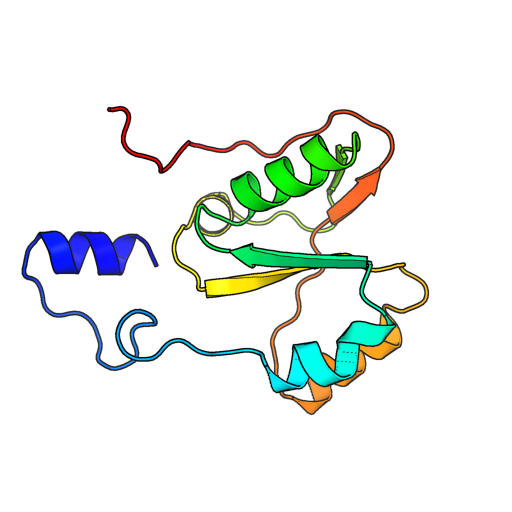939 1.00 87.88 118 TYR A O 1
ATOM 940 N N . CYS A 1 119 ? 11.602 6.713 4.759 1.00 79.31 119 CYS A N 1
ATOM 941 C CA . CYS A 1 119 ? 10.985 5.960 5.845 1.00 79.31 119 CYS A CA 1
ATOM 942 C C . CYS A 1 119 ? 11.651 6.371 7.159 1.00 79.31 119 CYS A C 1
ATOM 944 O O . CYS A 1 119 ? 12.879 6.363 7.268 1.00 79.31 119 CYS A O 1
ATOM 946 N N . ARG A 1 120 ? 10.842 6.719 8.162 1.00 72.25 120 ARG A N 1
ATOM 947 C CA . ARG A 1 120 ? 11.293 6.825 9.553 1.00 72.25 120 ARG A CA 1
ATOM 948 C C . ARG A 1 120 ? 10.951 5.517 10.244 1.00 72.25 120 ARG A C 1
ATOM 950 O O . ARG A 1 120 ? 9.789 5.128 10.246 1.00 72.25 120 ARG A O 1
ATOM 957 N N . SER A 1 121 ? 11.949 4.849 10.817 1.00 63.59 121 SER A N 1
ATOM 958 C CA . SER A 1 121 ? 11.694 3.652 11.616 1.00 63.59 121 SER A CA 1
ATOM 959 C C . SER A 1 121 ? 10.778 4.011 12.788 1.00 63.59 121 SER A C 1
ATOM 961 O O . SER A 1 121 ? 11.094 4.908 13.568 1.00 63.59 121 SER A O 1
ATOM 963 N N . HIS A 1 122 ? 9.641 3.325 12.887 1.00 59.25 122 HIS A N 1
ATOM 964 C CA . HIS A 1 122 ? 8.715 3.423 14.018 1.00 59.25 122 HIS A CA 1
ATOM 965 C C . HIS A 1 122 ? 9.000 2.390 15.109 1.00 59.25 122 HIS A C 1
ATOM 967 O O . HIS A 1 122 ? 8.384 2.438 16.171 1.00 59.25 122 HIS A O 1
ATOM 973 N N . HIS A 1 123 ? 9.950 1.483 14.871 1.00 52.53 123 HIS A N 1
ATOM 974 C CA . HIS A 1 123 ? 10.404 0.548 15.889 1.00 52.53 123 HIS A CA 1
ATOM 975 C C . HIS A 1 123 ? 11.237 1.296 16.917 1.00 52.53 123 HIS A C 1
ATOM 977 O O . HIS A 1 123 ? 12.225 1.942 16.566 1.00 52.53 123 HIS A O 1
ATOM 983 N N . PHE A 1 124 ? 10.821 1.194 18.178 1.00 45.75 124 PHE A N 1
ATOM 984 C CA . PHE A 1 124 ? 11.618 1.614 19.320 1.00 45.75 124 PHE A CA 1
ATOM 985 C C . PHE A 1 124 ? 13.017 0.999 19.195 1.00 45.75 124 PHE A C 1
ATOM 987 O O . PHE A 1 124 ? 13.157 -0.226 19.136 1.00 45.75 124 PHE A O 1
ATOM 994 N N . GLU A 1 125 ? 14.046 1.844 19.129 1.00 43.59 125 GLU A N 1
ATOM 995 C CA . GLU A 1 125 ? 15.412 1.382 19.356 1.00 43.59 125 GLU A CA 1
ATOM 996 C C . GLU A 1 125 ? 15.466 0.802 20.777 1.00 43.59 125 GLU A C 1
ATOM 998 O O . GLU A 1 125 ? 14.998 1.431 21.729 1.00 43.59 125 GLU A O 1
ATOM 1003 N N . LYS A 1 126 ? 15.939 -0.442 20.890 1.00 35.28 126 LYS A N 1
ATOM 1004 C CA . LYS A 1 126 ? 16.168 -1.108 22.176 1.00 35.28 126 LYS A CA 1
ATOM 1005 C C . LYS A 1 126 ? 17.373 -0.522 22.895 1.00 35.28 126 LYS A C 1
ATOM 1007 O O . LYS A 1 126 ? 18.377 -0.246 22.203 1.00 35.28 126 LYS A O 1
#

Radius of gyration: 15.75 Å; Cα contacts (8 Å, |Δi|>4): 169; chains: 1; bounding box: 35×28×46 Å

pLDDT: mean 86.18, std 12.32, range [35.28, 97.31]

Mean predicted aligned error: 6.52 Å